Protein AF-A0A3P8KSB6-F1 (afdb_monomer_lite)

pLDDT: mean 78.3, std 15.52, range [41.06, 94.81]

Radius of gyration: 28.41 Å; chains: 1; bounding box: 54×25×94 Å

Sequence (100 aa):
MVSSMLNAIPEFVTRGLQIAGGFIVVVGYAMVLRMMGVKYLMPFFFLGFLAGGYLNFSLLAFGGVGVIIALIYIQLNPQWRKPEPQASAASSTALDQLDD

InterPro domains:
  IPR004700 Phosphotransferase system, mannose/fructose/sorbose family, IIC subunit [PF03609] (1-72)
  IPR050303 GatZ/KbaZ carbohydrate metabolism [PTHR32502] (2-76)

Structure (mmCIF, N/CA/C/O backbone):
data_AF-A0A3P8KSB6-F1
#
_entry.id   AF-A0A3P8KSB6-F1
#
loop_
_atom_site.group_PDB
_atom_site.id
_atom_site.type_symbol
_atom_site.label_atom_id
_atom_site.label_alt_id
_atom_site.label_comp_id
_atom_site.label_asym_id
_atom_site.label_entity_id
_atom_site.label_seq_id
_atom_site.pdbx_PDB_ins_code
_atom_site.Cartn_x
_atom_site.Car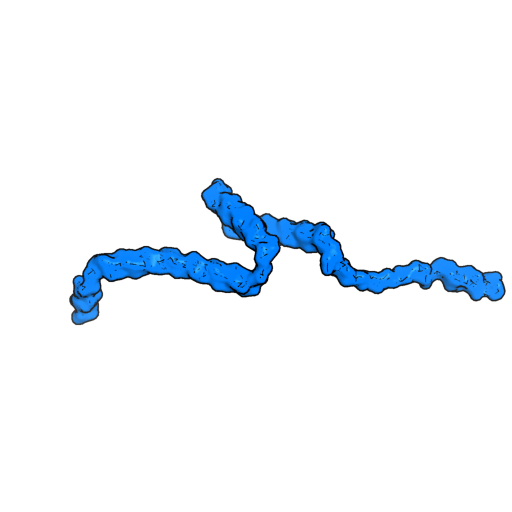tn_y
_atom_site.Cartn_z
_atom_site.occupancy
_atom_site.B_iso_or_equiv
_atom_site.auth_seq_id
_atom_site.auth_comp_id
_atom_site.auth_asym_id
_atom_site.auth_atom_id
_atom_site.pdbx_PDB_model_num
ATOM 1 N N . MET A 1 1 ? 33.984 -0.093 -26.571 1.00 60.97 1 MET A N 1
ATOM 2 C CA . MET A 1 1 ? 33.765 -1.554 -26.447 1.00 60.97 1 MET A CA 1
ATOM 3 C C . MET A 1 1 ? 32.476 -1.913 -25.701 1.00 60.97 1 MET A C 1
ATOM 5 O O . MET A 1 1 ? 31.761 -2.766 -26.199 1.00 60.97 1 MET A O 1
ATOM 9 N N . VAL A 1 2 ? 32.102 -1.254 -24.593 1.00 60.81 2 VAL A N 1
ATOM 10 C CA . VAL A 1 2 ? 30.837 -1.563 -23.876 1.00 60.81 2 VAL A CA 1
ATOM 11 C C . VAL A 1 2 ? 29.572 -1.060 -24.600 1.00 60.81 2 VAL A C 1
ATOM 13 O O . VAL A 1 2 ? 28.566 -1.761 -24.616 1.00 60.81 2 VAL A O 1
ATOM 16 N N . SER A 1 3 ? 29.614 0.085 -25.292 1.00 59.00 3 SER A N 1
ATOM 17 C CA . SER A 1 3 ? 28.444 0.602 -26.033 1.00 59.00 3 SER A CA 1
ATOM 18 C C . SER A 1 3 ? 28.017 -0.281 -27.214 1.00 59.00 3 SER A C 1
ATOM 20 O O . SER A 1 3 ? 26.839 -0.337 -27.543 1.00 59.00 3 SER A O 1
ATOM 22 N N . SER A 1 4 ? 28.951 -1.019 -27.824 1.00 65.00 4 SER A N 1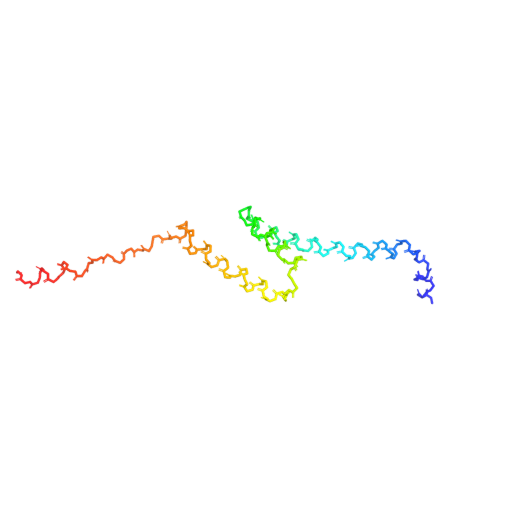
ATOM 23 C CA . SER A 1 4 ? 28.648 -1.988 -28.889 1.00 65.00 4 SER A CA 1
ATOM 24 C C . SER A 1 4 ? 27.965 -3.247 -28.348 1.00 65.00 4 SER A C 1
ATOM 26 O O . SER A 1 4 ? 27.140 -3.832 -29.038 1.00 65.00 4 SER A O 1
ATOM 28 N N . MET A 1 5 ? 28.277 -3.638 -27.107 1.00 65.19 5 MET A N 1
ATOM 29 C CA . MET A 1 5 ? 27.622 -4.749 -26.409 1.00 65.19 5 MET A CA 1
ATOM 30 C C . MET A 1 5 ? 26.216 -4.361 -25.923 1.00 65.19 5 MET A C 1
ATOM 32 O O . MET A 1 5 ? 25.310 -5.182 -25.994 1.00 65.19 5 MET A O 1
ATOM 36 N N . LEU A 1 6 ? 25.996 -3.106 -25.502 1.00 63.75 6 LEU A N 1
ATOM 37 C CA . LEU A 1 6 ? 24.647 -2.619 -25.174 1.00 63.75 6 LEU A CA 1
ATOM 38 C C . LEU A 1 6 ? 23.756 -2.422 -26.410 1.00 63.75 6 LEU A C 1
ATOM 40 O O . LEU A 1 6 ? 22.570 -2.720 -26.337 1.00 63.75 6 LEU A O 1
ATOM 44 N N . ASN A 1 7 ? 24.313 -2.008 -27.554 1.00 66.25 7 ASN A N 1
ATOM 45 C CA . ASN A 1 7 ? 23.571 -1.929 -28.823 1.00 66.25 7 ASN A CA 1
ATOM 46 C C . ASN A 1 7 ? 23.252 -3.302 -29.443 1.00 66.25 7 ASN A C 1
ATOM 48 O O . ASN A 1 7 ? 22.456 -3.376 -30.374 1.00 66.25 7 ASN A O 1
ATOM 52 N N . ALA A 1 8 ? 23.871 -4.380 -28.951 1.00 73.56 8 ALA A N 1
ATOM 53 C CA . ALA A 1 8 ? 23.560 -5.746 -29.361 1.00 73.56 8 ALA A CA 1
ATOM 54 C C . ALA A 1 8 ? 22.378 -6.347 -28.578 1.00 73.56 8 ALA A C 1
ATOM 56 O O . ALA A 1 8 ? 21.907 -7.422 -28.946 1.00 73.56 8 ALA A O 1
ATOM 57 N N . ILE A 1 9 ? 21.891 -5.678 -27.518 1.00 75.50 9 ILE A N 1
ATOM 58 C CA . ILE A 1 9 ? 20.677 -6.099 -26.813 1.00 75.50 9 ILE A CA 1
ATOM 59 C C . ILE A 1 9 ? 19.484 -5.729 -27.699 1.00 75.50 9 ILE A C 1
ATOM 61 O O . ILE A 1 9 ? 19.228 -4.545 -27.928 1.00 75.50 9 ILE A O 1
ATOM 65 N N . PRO A 1 10 ? 18.743 -6.717 -28.217 1.00 80.69 10 PRO A N 1
ATOM 66 C CA . PRO A 1 10 ? 17.647 -6.439 -29.121 1.00 80.69 10 PRO A CA 1
ATOM 67 C C . PRO A 1 10 ? 16.484 -5.784 -28.367 1.00 80.69 10 PRO A C 1
ATOM 69 O O . PRO A 1 10 ? 16.202 -6.117 -27.213 1.00 80.69 10 PRO A O 1
ATOM 72 N N . GLU A 1 11 ? 15.773 -4.872 -29.036 1.00 80.12 11 GLU A N 1
ATOM 73 C CA . GLU A 1 11 ? 14.718 -4.052 -28.421 1.00 80.12 11 GLU A CA 1
ATOM 74 C C . GLU A 1 11 ? 13.659 -4.856 -27.653 1.00 80.12 11 GLU A C 1
ATOM 76 O O . GLU A 1 11 ? 13.118 -4.365 -26.664 1.00 80.12 11 GLU A O 1
ATOM 81 N N . PHE A 1 12 ? 13.355 -6.089 -28.068 1.00 83.69 12 PHE A N 1
ATOM 82 C CA . PHE A 1 12 ? 12.358 -6.923 -27.395 1.00 83.69 12 PHE A CA 1
ATOM 83 C C . PHE A 1 12 ? 12.770 -7.322 -25.971 1.00 83.69 12 PHE A C 1
ATOM 85 O O . PHE A 1 12 ? 11.903 -7.445 -25.108 1.00 83.69 12 PHE A O 1
ATOM 92 N N . VAL A 1 13 ? 14.071 -7.478 -25.696 1.00 87.88 13 VAL A N 1
ATOM 93 C CA . VAL A 1 13 ? 14.575 -7.776 -24.344 1.00 87.88 13 VAL A CA 1
ATOM 94 C C . VAL A 1 13 ? 14.448 -6.538 -23.471 1.00 87.88 13 VAL A C 1
ATOM 96 O O . VAL A 1 13 ? 13.937 -6.626 -22.358 1.00 87.88 13 VAL A O 1
ATOM 99 N N . THR A 1 14 ? 14.838 -5.374 -23.989 1.00 86.56 14 THR A N 1
ATOM 100 C CA . THR A 1 14 ? 14.741 -4.102 -23.263 1.00 86.56 14 THR A CA 1
ATOM 101 C C . THR A 1 14 ? 13.284 -3.745 -22.959 1.00 86.56 14 THR A C 1
ATOM 103 O O . THR A 1 14 ? 12.957 -3.403 -21.823 1.00 86.56 14 THR A O 1
ATOM 106 N N . ARG A 1 15 ? 12.378 -3.911 -23.934 1.00 88.12 15 ARG A N 1
ATOM 107 C CA . ARG A 1 15 ? 10.930 -3.711 -23.749 1.00 88.12 15 ARG A CA 1
ATOM 108 C C . ARG A 1 15 ? 10.333 -4.736 -22.782 1.00 88.12 15 ARG A C 1
ATOM 110 O O . ARG A 1 15 ? 9.574 -4.360 -21.893 1.00 88.12 15 ARG A O 1
ATOM 117 N N . GLY A 1 16 ? 10.699 -6.014 -22.908 1.00 90.62 16 GLY A N 1
ATOM 118 C CA . GLY A 1 16 ? 10.253 -7.073 -21.999 1.00 90.62 16 GLY A CA 1
ATOM 119 C C . GLY A 1 16 ? 10.691 -6.828 -20.553 1.00 90.62 16 GLY A C 1
ATOM 120 O O . GLY A 1 16 ? 9.888 -6.964 -19.631 1.00 90.62 16 GLY A O 1
ATOM 121 N N . LEU A 1 17 ? 11.933 -6.379 -20.357 1.00 92.50 17 LEU A N 1
ATOM 122 C CA . LEU A 1 17 ? 12.472 -6.029 -19.046 1.00 92.50 17 LEU A CA 1
ATOM 123 C C . LEU A 1 17 ? 11.782 -4.796 -18.448 1.00 92.50 17 LEU A C 1
ATOM 125 O O . LEU A 1 17 ? 11.520 -4.773 -17.249 1.00 92.50 17 LEU A O 1
ATOM 129 N N . GLN A 1 18 ? 11.432 -3.798 -19.264 1.00 90.25 18 GLN A N 1
ATOM 130 C CA . GLN A 1 18 ? 10.684 -2.622 -18.810 1.00 90.25 18 GLN A CA 1
ATOM 131 C C . GLN A 1 18 ? 9.286 -2.999 -18.297 1.00 90.25 18 GLN A C 1
ATOM 133 O O . GLN A 1 18 ? 8.856 -2.514 -17.251 1.00 90.25 18 GLN A O 1
ATOM 138 N N . ILE A 1 19 ? 8.595 -3.908 -18.990 1.00 92.50 19 ILE A N 1
ATOM 139 C CA . ILE A 1 19 ? 7.284 -4.420 -18.566 1.00 92.50 19 ILE A CA 1
ATOM 140 C C . ILE A 1 19 ? 7.431 -5.247 -17.282 1.00 92.50 19 ILE A C 1
ATOM 142 O O . ILE A 1 19 ? 6.685 -5.040 -16.325 1.00 92.50 19 ILE A O 1
ATOM 146 N N . ALA A 1 20 ? 8.430 -6.131 -17.218 1.00 93.00 20 ALA A N 1
ATOM 147 C CA . ALA A 1 20 ? 8.729 -6.919 -16.022 1.00 93.00 20 ALA A CA 1
ATOM 148 C C . ALA A 1 20 ? 9.058 -6.032 -14.805 1.00 93.00 20 ALA A C 1
ATOM 150 O O . ALA A 1 20 ? 8.604 -6.308 -13.693 1.00 93.00 20 ALA A O 1
ATOM 151 N N . GLY A 1 21 ? 9.774 -4.926 -15.027 1.00 92.69 21 GLY A N 1
ATOM 152 C CA . GLY A 1 21 ? 10.053 -3.906 -14.018 1.00 92.69 21 GLY A CA 1
ATOM 153 C C . GLY A 1 21 ? 8.803 -3.186 -13.501 1.00 92.69 21 GLY A C 1
ATOM 154 O O . GLY A 1 21 ? 8.796 -2.740 -12.360 1.00 92.69 21 GLY A O 1
ATOM 155 N N . GLY A 1 22 ? 7.721 -3.114 -14.280 1.00 90.44 22 GLY A N 1
ATOM 156 C CA . GLY A 1 22 ? 6.420 -2.639 -13.796 1.00 90.44 22 GLY A CA 1
ATOM 157 C C . GLY A 1 22 ? 5.690 -3.681 -12.941 1.00 90.44 22 GLY A C 1
ATOM 158 O O . GLY A 1 22 ? 5.123 -3.359 -11.898 1.00 90.44 22 GLY A O 1
ATOM 159 N N . PHE A 1 23 ? 5.747 -4.954 -13.341 1.00 93.31 23 PHE A N 1
ATOM 160 C CA . PHE A 1 23 ? 5.072 -6.049 -12.635 1.00 93.31 23 PHE A CA 1
ATOM 161 C C . PHE A 1 23 ? 5.699 -6.397 -11.279 1.00 93.31 23 PHE A C 1
ATOM 163 O O . PHE A 1 23 ? 4.985 -6.826 -10.371 1.00 93.31 23 PHE A O 1
ATOM 170 N N . ILE A 1 24 ? 7.007 -6.189 -11.098 1.00 94.81 24 ILE A N 1
ATOM 171 C CA . ILE A 1 24 ? 7.700 -6.510 -9.837 1.00 94.81 24 ILE A CA 1
ATOM 172 C C . ILE A 1 24 ? 7.117 -5.763 -8.628 1.00 94.81 24 ILE A C 1
ATOM 174 O O . ILE A 1 24 ? 7.097 -6.290 -7.516 1.00 94.81 24 ILE A O 1
ATOM 178 N N . VAL A 1 25 ? 6.572 -4.564 -8.850 1.00 92.69 25 VAL A N 1
ATOM 179 C CA . VAL A 1 25 ? 5.946 -3.744 -7.807 1.00 92.69 25 VAL A CA 1
ATOM 180 C C . VAL A 1 25 ? 4.728 -4.461 -7.206 1.00 92.69 25 VAL A C 1
ATOM 182 O O . VAL A 1 25 ? 4.547 -4.467 -5.988 1.00 92.69 25 VAL A O 1
ATOM 185 N N . VAL A 1 26 ? 3.939 -5.156 -8.035 1.00 93.19 26 VAL A N 1
ATOM 186 C CA . VAL A 1 26 ? 2.776 -5.951 -7.599 1.00 93.19 26 VAL A CA 1
ATOM 187 C C . VAL A 1 26 ? 3.204 -7.086 -6.667 1.00 93.19 26 VAL A C 1
ATOM 189 O O . VAL A 1 26 ? 2.573 -7.328 -5.637 1.00 93.19 26 VAL A O 1
ATOM 192 N N . VAL A 1 27 ? 4.311 -7.756 -6.996 1.00 92.94 27 VAL A N 1
ATOM 193 C CA . VAL A 1 27 ? 4.885 -8.830 -6.172 1.00 92.94 27 VAL A CA 1
ATOM 194 C C . VAL A 1 27 ? 5.365 -8.286 -4.822 1.00 92.94 27 VAL A C 1
ATOM 196 O O . VAL A 1 27 ? 5.146 -8.923 -3.791 1.00 92.94 27 VAL A O 1
ATOM 199 N N . GLY A 1 28 ? 5.948 -7.083 -4.804 1.00 92.12 28 GLY A N 1
ATOM 200 C CA . GLY A 1 28 ? 6.349 -6.395 -3.574 1.00 92.12 28 GLY A CA 1
ATOM 201 C C . GLY A 1 28 ? 5.172 -6.141 -2.629 1.00 92.12 28 GLY A C 1
ATOM 202 O O . GLY A 1 28 ? 5.237 -6.493 -1.450 1.00 92.12 28 GLY A O 1
ATOM 203 N N . TYR A 1 29 ? 4.054 -5.620 -3.142 1.00 90.56 29 TYR A N 1
ATO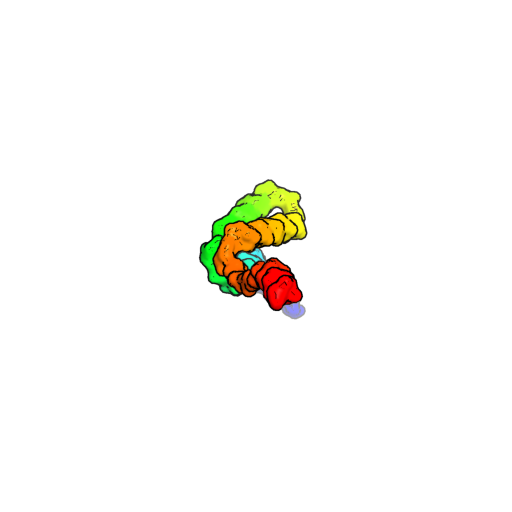M 204 C CA . TYR A 1 29 ? 2.840 -5.456 -2.335 1.00 90.56 29 TYR A CA 1
ATOM 205 C C . TYR A 1 29 ? 2.284 -6.798 -1.841 1.00 90.56 29 TYR A C 1
ATOM 207 O O . TYR A 1 29 ? 1.881 -6.906 -0.683 1.00 90.56 29 TYR A O 1
ATOM 215 N N . ALA A 1 30 ? 2.322 -7.848 -2.667 1.00 91.00 30 ALA A N 1
ATOM 216 C CA . ALA A 1 30 ? 1.885 -9.183 -2.263 1.00 91.00 30 ALA A CA 1
ATOM 217 C C . ALA A 1 30 ? 2.717 -9.757 -1.099 1.00 91.00 30 ALA A C 1
ATOM 219 O O . ALA A 1 30 ? 2.152 -10.393 -0.207 1.00 91.00 30 ALA A O 1
ATOM 220 N N . MET A 1 31 ? 4.031 -9.504 -1.059 1.00 92.94 31 MET A N 1
ATOM 221 C CA . MET A 1 31 ? 4.895 -9.914 0.057 1.00 92.94 31 MET A CA 1
ATOM 222 C C . MET A 1 31 ? 4.460 -9.263 1.377 1.00 92.94 31 MET A C 1
ATOM 224 O O . MET A 1 31 ? 4.363 -9.948 2.397 1.00 92.94 31 MET A O 1
ATOM 228 N N . VAL A 1 32 ? 4.133 -7.968 1.349 1.00 89.00 32 VAL A N 1
ATOM 229 C CA . VAL A 1 32 ? 3.645 -7.239 2.530 1.00 89.00 32 VAL A CA 1
ATOM 230 C C . VAL A 1 32 ? 2.293 -7.792 2.989 1.00 89.00 32 VAL A C 1
ATOM 232 O O . VAL A 1 32 ? 2.110 -8.097 4.169 1.00 89.00 32 VAL A O 1
ATOM 235 N N . LEU A 1 33 ? 1.360 -8.006 2.056 1.00 88.69 33 LEU A N 1
ATOM 236 C CA . LEU A 1 33 ? 0.036 -8.561 2.364 1.00 88.69 33 LEU A CA 1
ATOM 237 C C . LEU A 1 33 ? 0.116 -9.968 2.957 1.00 88.69 33 LEU A C 1
ATOM 239 O O . LEU A 1 33 ? -0.623 -10.303 3.886 1.00 88.69 33 LEU A O 1
ATOM 243 N N . ARG A 1 34 ? 1.043 -10.786 2.455 1.00 87.38 34 ARG A N 1
ATOM 244 C CA . ARG A 1 34 ? 1.284 -12.140 2.955 1.00 87.38 34 ARG A CA 1
ATOM 245 C C . ARG A 1 34 ? 1.745 -12.151 4.410 1.00 87.38 34 ARG A C 1
ATOM 247 O O . ARG A 1 34 ? 1.378 -13.071 5.134 1.00 87.38 34 ARG A O 1
ATOM 254 N N . MET A 1 35 ? 2.516 -11.150 4.834 1.00 87.31 35 MET A N 1
ATOM 255 C CA . MET A 1 35 ? 2.984 -11.029 6.216 1.00 87.31 35 MET A CA 1
ATOM 256 C C . MET A 1 35 ? 1.873 -10.585 7.174 1.00 87.31 35 MET A C 1
ATOM 258 O O . MET A 1 35 ? 1.861 -11.019 8.321 1.00 87.31 35 MET A O 1
ATOM 262 N N . MET A 1 36 ? 0.906 -9.783 6.710 1.00 86.31 36 MET A N 1
ATOM 263 C CA . MET A 1 36 ? -0.274 -9.456 7.518 1.00 86.31 36 MET A CA 1
ATOM 264 C C . MET A 1 36 ? -1.237 -10.647 7.622 1.00 86.31 36 MET A C 1
ATOM 266 O O . MET A 1 36 ? -1.804 -10.860 8.684 1.00 86.31 36 MET A O 1
ATOM 270 N N . GLY A 1 37 ? -1.383 -11.468 6.575 1.00 69.12 37 GLY A N 1
ATOM 271 C CA . GLY A 1 37 ? -1.834 -12.867 6.688 1.00 69.12 37 GLY A CA 1
ATOM 272 C C . GLY A 1 37 ? -3.226 -13.121 7.288 1.00 69.12 37 GLY A C 1
ATOM 273 O O . GLY A 1 37 ? -3.534 -14.247 7.671 1.00 69.12 37 GLY A O 1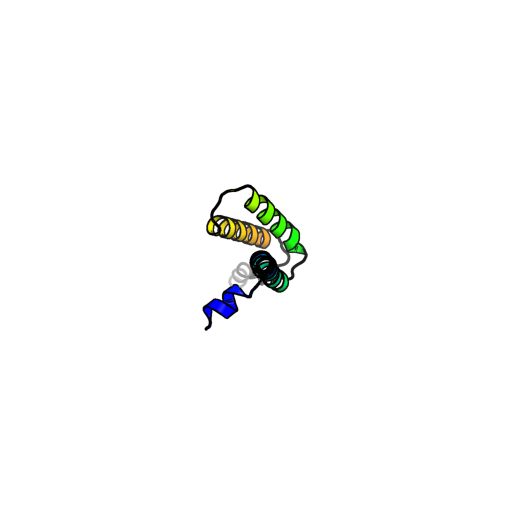
ATOM 274 N N . VAL A 1 38 ? -4.086 -12.107 7.366 1.00 69.88 38 VAL A N 1
ATOM 275 C CA . VAL A 1 38 ? -5.399 -12.194 8.014 1.00 69.88 38 VAL A CA 1
ATOM 276 C C . VAL A 1 38 ? -6.511 -12.155 6.969 1.00 69.88 38 VAL A C 1
ATOM 278 O O . VAL A 1 38 ? -6.848 -11.114 6.409 1.00 69.88 38 VAL A O 1
ATOM 281 N N . LYS A 1 39 ? -7.108 -13.324 6.701 1.00 76.56 39 LYS A N 1
ATOM 282 C CA . LYS A 1 39 ? -8.182 -13.516 5.703 1.00 76.56 39 LYS A CA 1
ATOM 283 C C . LYS A 1 39 ? -9.404 -12.617 5.951 1.00 76.56 39 LYS A C 1
ATOM 285 O O . LYS A 1 39 ? -10.119 -12.288 5.012 1.00 76.56 39 LYS A O 1
ATOM 290 N N . TYR A 1 40 ? -9.596 -12.164 7.190 1.00 78.75 40 TYR A N 1
ATOM 291 C CA . TYR A 1 40 ? -10.653 -11.228 7.573 1.00 78.75 40 TYR A CA 1
ATOM 292 C C . TYR A 1 40 ? -10.346 -9.748 7.250 1.00 78.75 40 TYR A C 1
ATOM 294 O O . TYR A 1 40 ? -11.272 -8.944 7.256 1.00 78.75 40 T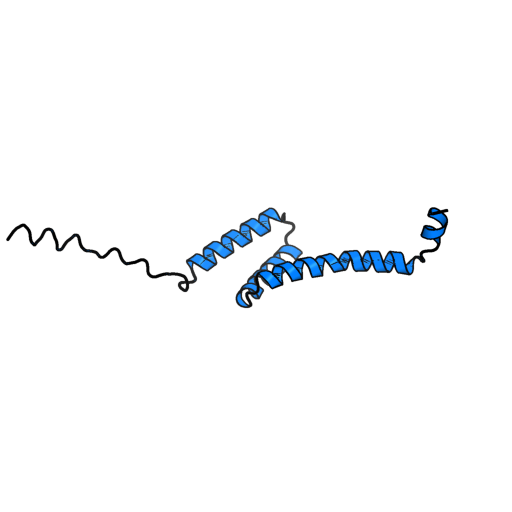YR A O 1
ATOM 302 N N . LEU A 1 41 ? -9.103 -9.370 6.906 1.00 82.75 41 LEU A N 1
ATOM 303 C CA . LEU A 1 41 ? -8.773 -8.013 6.423 1.00 82.75 41 LEU A CA 1
ATOM 304 C C . LEU A 1 41 ? -8.876 -7.860 4.903 1.00 82.75 41 LEU A C 1
ATOM 306 O O . LEU A 1 41 ? -8.857 -6.730 4.419 1.00 82.75 41 LEU A O 1
ATOM 310 N N . MET A 1 42 ? -9.011 -8.951 4.140 1.00 88.75 42 MET A N 1
ATOM 311 C CA . MET A 1 42 ? -9.159 -8.865 2.679 1.00 88.75 42 MET A CA 1
ATOM 312 C C . MET A 1 42 ? -10.255 -7.878 2.230 1.00 88.75 42 MET A C 1
ATOM 314 O O . MET A 1 42 ? -9.977 -7.090 1.328 1.00 88.75 42 MET A O 1
ATOM 318 N N . PRO A 1 43 ? -11.453 -7.830 2.850 1.00 88.06 43 PRO A N 1
ATOM 319 C CA . PRO A 1 43 ? -12.484 -6.863 2.470 1.00 88.06 43 PRO A CA 1
ATOM 320 C C . PRO A 1 43 ? -12.036 -5.405 2.638 1.00 88.06 43 PRO A C 1
ATOM 322 O O . PRO A 1 43 ? -12.296 -4.581 1.766 1.00 88.06 43 PRO A O 1
ATOM 325 N N . PHE A 1 44 ? -11.308 -5.090 3.715 1.00 88.25 44 PHE A N 1
ATOM 326 C CA . PHE A 1 44 ? -10.767 -3.748 3.959 1.00 88.25 44 PHE A CA 1
ATOM 327 C C . PHE A 1 44 ? -9.675 -3.374 2.953 1.00 88.25 44 PHE A C 1
ATOM 329 O O . PHE A 1 44 ? -9.621 -2.233 2.499 1.00 88.25 44 PHE A O 1
ATOM 336 N N . PHE A 1 45 ? -8.840 -4.339 2.562 1.00 88.00 45 PHE A N 1
ATOM 337 C CA . PHE A 1 45 ? -7.839 -4.143 1.516 1.00 88.00 45 PHE A CA 1
ATOM 338 C C . PHE A 1 45 ? -8.487 -3.809 0.164 1.00 88.00 45 PHE A C 1
ATOM 340 O O . PHE A 1 45 ? -8.102 -2.829 -0.472 1.00 88.00 45 PHE A O 1
ATOM 347 N N . PHE A 1 46 ? -9.507 -4.567 -0.255 1.00 90.25 46 PHE A N 1
ATOM 348 C CA . PHE A 1 46 ? -10.221 -4.289 -1.506 1.00 90.25 46 PHE A CA 1
ATOM 349 C C . PHE A 1 46 ? -10.978 -2.960 -1.467 1.00 90.25 46 PHE A C 1
ATOM 351 O O . PHE A 1 46 ? -10.966 -2.233 -2.457 1.00 90.25 46 PHE A O 1
ATOM 358 N N . LEU A 1 47 ? -11.582 -2.610 -0.329 1.00 91.62 47 LEU A N 1
ATOM 359 C CA . LEU A 1 47 ? -12.249 -1.322 -0.141 1.00 91.62 47 LEU A CA 1
ATOM 360 C C . LEU A 1 47 ? -11.269 -0.152 -0.332 1.00 91.62 47 LEU A C 1
ATOM 362 O O . LEU A 1 47 ? -11.552 0.776 -1.087 1.00 91.62 47 LEU A O 1
ATOM 366 N N . GLY A 1 48 ? -10.103 -0.220 0.317 1.00 89.56 48 GLY A N 1
ATOM 367 C CA . GLY A 1 48 ? -9.051 0.789 0.191 1.00 89.56 48 GLY A CA 1
ATOM 368 C C . GLY A 1 48 ? -8.457 0.855 -1.216 1.00 89.56 48 GLY A C 1
ATOM 369 O O . GLY A 1 48 ? -8.197 1.946 -1.711 1.00 89.56 48 GLY A O 1
ATOM 370 N N . PHE A 1 49 ? -8.299 -0.288 -1.890 1.00 89.62 49 PHE A N 1
ATOM 371 C CA . PHE A 1 49 ? -7.838 -0.349 -3.279 1.00 89.62 49 PHE A CA 1
ATOM 372 C C . PHE A 1 49 ? -8.830 0.307 -4.247 1.00 89.62 49 PHE A C 1
ATOM 374 O O . PHE A 1 49 ? -8.432 1.106 -5.094 1.00 89.62 49 PHE A O 1
ATOM 381 N N . LEU A 1 50 ? -10.127 0.022 -4.093 1.00 92.19 50 LEU A N 1
ATOM 382 C CA . LEU A 1 50 ? -11.174 0.608 -4.927 1.00 92.19 50 LEU A CA 1
ATOM 383 C C . LEU A 1 50 ? -11.273 2.120 -4.690 1.00 92.19 50 LEU A C 1
ATOM 385 O O . LEU A 1 50 ? -11.309 2.894 -5.640 1.00 92.19 50 LEU A O 1
ATOM 389 N N . ALA A 1 51 ? -11.222 2.549 -3.427 1.00 90.25 51 ALA A N 1
ATOM 390 C CA . ALA A 1 51 ? -11.143 3.961 -3.072 1.00 90.25 51 ALA A CA 1
ATOM 391 C C . ALA A 1 51 ? -9.876 4.626 -3.653 1.00 90.25 51 ALA A C 1
ATOM 393 O O . ALA A 1 51 ? -9.953 5.707 -4.225 1.00 90.25 51 ALA A O 1
ATOM 394 N N . GLY A 1 52 ? -8.720 3.965 -3.589 1.00 89.75 52 GLY A N 1
ATOM 395 C CA . GLY A 1 52 ? -7.451 4.452 -4.138 1.00 89.75 52 GLY A CA 1
ATOM 396 C C . GLY A 1 52 ? -7.452 4.673 -5.650 1.00 89.75 52 GLY A C 1
ATOM 397 O O . GLY A 1 52 ? -6.820 5.608 -6.129 1.00 89.75 52 GLY A O 1
ATOM 398 N N . GLY A 1 53 ? -8.174 3.839 -6.402 1.00 89.25 53 GLY A N 1
ATOM 399 C CA . GLY A 1 53 ? -8.259 3.957 -7.859 1.00 89.25 53 GLY A CA 1
ATOM 400 C C . GLY A 1 53 ? -9.114 5.131 -8.346 1.00 89.25 53 GLY A C 1
ATOM 401 O O . GLY A 1 53 ? -8.883 5.633 -9.444 1.00 89.25 53 GLY A O 1
ATOM 402 N N . TYR A 1 54 ? -10.084 5.578 -7.541 1.00 86.56 54 TYR A N 1
ATOM 403 C CA . TYR A 1 54 ? -11.017 6.646 -7.921 1.00 86.56 54 TYR A CA 1
ATOM 404 C C . TYR A 1 54 ? -10.757 7.974 -7.202 1.00 86.56 54 TYR A C 1
ATOM 406 O O . TYR A 1 54 ? -11.047 9.036 -7.756 1.00 86.56 54 TYR A O 1
ATOM 414 N N . LEU A 1 55 ? -10.209 7.945 -5.984 1.00 86.94 55 LEU A N 1
ATOM 415 C CA . LEU A 1 55 ? -9.886 9.150 -5.228 1.00 86.94 55 LEU A CA 1
ATOM 416 C C . LEU A 1 55 ? -8.424 9.553 -5.455 1.00 86.94 55 LEU A C 1
ATOM 418 O O . LEU A 1 55 ? -7.497 8.824 -5.116 1.00 86.94 55 LEU A O 1
ATOM 422 N N . ASN A 1 56 ? -8.218 10.771 -5.958 1.00 86.25 56 ASN A N 1
ATOM 423 C CA . ASN A 1 56 ? -6.894 11.374 -6.153 1.00 86.25 56 ASN A CA 1
ATOM 424 C C . ASN A 1 56 ? -6.339 11.951 -4.835 1.00 86.25 56 ASN A C 1
ATOM 426 O O . ASN A 1 56 ? -6.038 13.140 -4.736 1.00 86.25 56 ASN A O 1
ATOM 430 N N . PHE A 1 57 ? -6.250 11.122 -3.795 1.00 86.81 57 PHE A N 1
ATOM 431 C CA . PHE A 1 57 ? -5.688 11.508 -2.501 1.00 86.81 57 PHE A CA 1
ATOM 432 C C . PHE A 1 57 ? -4.250 11.024 -2.322 1.00 86.81 57 PHE A C 1
ATOM 434 O O . PHE A 1 57 ? -3.796 10.077 -2.961 1.00 86.81 57 PHE A O 1
ATOM 441 N N . SER A 1 58 ? -3.511 11.698 -1.437 1.00 92.06 58 SER A N 1
ATOM 442 C CA . SER A 1 58 ? -2.139 11.311 -1.111 1.00 92.06 58 SER A CA 1
ATOM 443 C C . SER A 1 58 ? -2.103 9.983 -0.346 1.00 92.06 58 SER A C 1
ATOM 445 O O . SER A 1 58 ? -3.028 9.650 0.398 1.00 92.06 58 SER A O 1
ATOM 447 N N . LEU A 1 59 ? -0.993 9.243 -0.462 1.00 90.38 59 LEU A N 1
ATOM 448 C CA . LEU A 1 59 ? -0.776 8.001 0.298 1.00 90.38 59 LEU A CA 1
ATOM 449 C C . LEU A 1 59 ? -0.918 8.216 1.813 1.00 90.38 59 LEU A C 1
ATOM 451 O O . LEU A 1 59 ? -1.396 7.333 2.521 1.00 90.38 59 LEU A O 1
ATOM 455 N N . LEU A 1 60 ? -0.539 9.400 2.303 1.00 93.25 60 LEU A N 1
ATOM 456 C CA . LEU A 1 60 ? -0.673 9.760 3.711 1.00 93.25 60 LEU A CA 1
ATOM 457 C C . LEU A 1 60 ? -2.143 9.824 4.147 1.00 93.25 60 LEU A C 1
ATOM 459 O O . LEU A 1 60 ? -2.478 9.329 5.220 1.00 93.25 60 LEU A O 1
ATOM 463 N N . ALA A 1 61 ? -3.025 10.383 3.312 1.00 92.38 61 ALA A N 1
ATOM 464 C CA . ALA A 1 61 ? -4.454 10.447 3.602 1.00 92.38 61 ALA A CA 1
ATOM 465 C C . ALA A 1 61 ? -5.080 9.044 3.661 1.00 92.38 61 ALA A C 1
ATOM 467 O O . ALA A 1 61 ? -5.805 8.736 4.606 1.00 92.38 61 ALA A O 1
ATOM 468 N N . PHE A 1 62 ? -4.741 8.161 2.715 1.00 91.88 62 PHE A N 1
ATOM 469 C CA . PHE A 1 62 ? -5.187 6.762 2.751 1.00 91.88 62 PHE A CA 1
ATOM 470 C C . PHE A 1 62 ? -4.659 6.006 3.974 1.00 91.88 62 PHE A C 1
ATOM 472 O O . PHE A 1 62 ? -5.412 5.264 4.605 1.00 91.88 62 PHE A O 1
ATOM 479 N N . GLY A 1 63 ? -3.397 6.231 4.351 1.00 91.38 63 GLY A N 1
ATOM 480 C CA . GLY A 1 63 ? -2.821 5.676 5.576 1.00 91.38 63 GLY A CA 1
ATOM 481 C C . GLY A 1 63 ? -3.566 6.143 6.829 1.00 91.38 63 GLY A C 1
ATOM 482 O O . GLY A 1 63 ? -3.945 5.322 7.660 1.00 91.38 63 GLY A O 1
ATOM 483 N N . GLY A 1 64 ? -3.851 7.445 6.931 1.00 94.12 64 GLY A N 1
ATOM 484 C CA . GLY A 1 64 ? -4.605 8.024 8.046 1.00 94.12 64 GLY A CA 1
ATOM 485 C C . GLY A 1 64 ? -6.022 7.458 8.171 1.00 94.12 64 GLY A C 1
ATOM 486 O O . GLY A 1 64 ? -6.419 7.028 9.253 1.00 94.12 64 GLY A O 1
ATOM 487 N N . VAL A 1 65 ? -6.765 7.376 7.062 1.00 92.69 65 VAL A N 1
ATOM 488 C CA . VAL A 1 65 ? -8.110 6.773 7.042 1.00 92.69 65 VAL A CA 1
ATOM 489 C C . VAL A 1 65 ? -8.058 5.294 7.434 1.00 92.69 65 VAL A C 1
ATOM 491 O O . VAL A 1 65 ? -8.875 4.847 8.239 1.00 92.69 65 VAL A O 1
ATOM 494 N N . GLY A 1 66 ? -7.074 4.540 6.936 1.00 91.62 66 GLY A N 1
ATOM 495 C CA . GLY A 1 66 ? -6.881 3.135 7.299 1.00 91.62 66 GLY A CA 1
ATOM 496 C C . GLY A 1 66 ? -6.642 2.930 8.799 1.00 91.62 66 GLY A C 1
ATOM 497 O O . GLY A 1 66 ? -7.230 2.027 9.393 1.00 91.62 66 GLY A O 1
ATOM 498 N N . VAL A 1 67 ? -5.845 3.797 9.434 1.00 92.12 67 VAL A N 1
ATOM 499 C CA . VAL A 1 67 ? -5.597 3.755 10.886 1.00 92.12 67 VAL A CA 1
ATOM 500 C C . VAL A 1 67 ? -6.868 4.059 11.681 1.00 92.12 67 VAL A C 1
ATOM 502 O O . VAL A 1 67 ? -7.172 3.344 12.633 1.00 92.12 67 VAL A O 1
ATOM 505 N N . ILE A 1 68 ? -7.646 5.067 11.278 1.00 93.56 68 ILE A N 1
ATOM 506 C CA . ILE A 1 68 ? -8.912 5.413 11.947 1.00 93.56 68 ILE A CA 1
ATOM 507 C C . ILE A 1 68 ? -9.899 4.240 11.873 1.00 93.56 68 ILE A C 1
ATOM 509 O O . ILE A 1 68 ? -10.470 3.849 12.891 1.00 93.56 68 ILE A O 1
ATOM 513 N N . ILE A 1 69 ? -10.057 3.630 10.693 1.00 90.75 69 ILE A N 1
ATOM 514 C CA . ILE A 1 69 ? -10.919 2.454 10.504 1.00 90.75 69 ILE A CA 1
ATOM 515 C C . ILE A 1 69 ? -10.434 1.278 11.363 1.00 90.75 69 ILE A C 1
ATOM 517 O O . ILE A 1 69 ? -11.254 0.591 11.970 1.00 90.75 69 ILE A O 1
ATOM 521 N N . ALA A 1 70 ? -9.119 1.063 11.471 1.00 88.81 70 ALA A N 1
ATOM 522 C CA . ALA A 1 70 ? -8.551 0.007 12.306 1.00 88.81 70 ALA A CA 1
ATOM 523 C C . ALA A 1 70 ? -8.832 0.220 13.805 1.00 88.81 70 ALA A C 1
ATOM 525 O O . ALA A 1 70 ? -9.215 -0.729 14.489 1.00 88.81 70 ALA A O 1
ATOM 526 N N . LEU A 1 71 ? -8.694 1.452 14.310 1.00 87.94 71 LEU A N 1
ATOM 527 C CA . LEU A 1 71 ? -9.002 1.790 15.705 1.00 87.94 71 LEU A CA 1
ATOM 528 C C . LEU A 1 71 ? -10.484 1.575 16.026 1.00 87.94 71 LEU A C 1
ATOM 530 O O . LEU A 1 71 ? -10.812 0.954 17.035 1.00 87.94 71 LEU A O 1
ATOM 534 N N . ILE A 1 72 ? -11.376 2.023 15.139 1.00 88.44 72 ILE A N 1
ATOM 535 C CA . ILE A 1 72 ? -12.822 1.808 15.276 1.00 88.44 72 ILE A CA 1
ATOM 536 C C . ILE A 1 72 ? -13.132 0.306 15.259 1.00 88.44 72 ILE A C 1
ATOM 538 O O . ILE A 1 72 ? -13.849 -0.185 16.128 1.00 88.44 72 ILE A O 1
ATOM 542 N N . TYR A 1 73 ? -12.551 -0.451 14.326 1.00 84.62 73 TYR A N 1
ATOM 543 C CA . TYR A 1 73 ? -12.752 -1.898 14.242 1.00 84.62 73 TYR A CA 1
ATOM 544 C C . TYR A 1 73 ? -12.293 -2.624 15.513 1.00 84.62 73 TYR A C 1
ATOM 546 O O . TYR A 1 73 ? -13.004 -3.500 15.996 1.00 84.62 73 TYR A O 1
ATOM 554 N N . ILE A 1 74 ? -11.152 -2.240 16.097 1.00 82.31 74 ILE A N 1
ATOM 555 C CA . ILE A 1 74 ? -10.672 -2.785 17.377 1.00 82.31 74 ILE A CA 1
ATOM 556 C C . ILE A 1 74 ? -11.626 -2.438 18.525 1.00 82.31 74 ILE A C 1
ATOM 558 O O . ILE A 1 74 ? -11.937 -3.308 19.335 1.00 82.31 74 ILE A O 1
ATOM 562 N N . GLN A 1 75 ? -12.120 -1.200 18.587 1.00 78.12 75 GLN A N 1
ATOM 563 C CA . GLN A 1 75 ? -13.017 -0.754 19.655 1.00 78.12 75 GLN A CA 1
ATOM 564 C C . GLN A 1 75 ? -14.389 -1.451 19.599 1.00 78.12 75 GLN A C 1
ATOM 566 O O . GLN A 1 75 ? -14.996 -1.693 20.644 1.00 78.12 75 GLN A O 1
ATOM 571 N N . LEU A 1 76 ? -14.872 -1.782 18.394 1.00 74.12 76 LEU A N 1
ATOM 572 C CA . LEU A 1 76 ? -16.160 -2.445 18.179 1.00 74.12 76 LEU A CA 1
ATOM 573 C C . LEU A 1 76 ? -16.086 -3.977 18.199 1.00 74.12 76 LEU A C 1
ATOM 575 O O . LEU A 1 76 ? -17.122 -4.597 18.422 1.00 74.12 76 LEU A O 1
ATOM 579 N N . ASN A 1 77 ? -14.919 -4.602 17.994 1.00 71.12 77 ASN A N 1
ATOM 580 C CA . ASN A 1 77 ? -14.767 -6.055 18.116 1.00 71.12 77 ASN A CA 1
ATOM 581 C C . ASN A 1 77 ? -14.456 -6.454 19.575 1.00 71.12 77 ASN A C 1
ATOM 583 O O . ASN A 1 77 ? -13.303 -6.376 20.003 1.00 71.12 77 ASN A O 1
ATOM 587 N N . PRO A 1 78 ? -15.430 -6.974 20.352 1.00 62.84 78 PRO A N 1
ATOM 588 C CA . PRO A 1 78 ? -15.249 -7.306 21.770 1.00 62.84 78 PRO A CA 1
ATOM 589 C C . PRO A 1 78 ? -14.317 -8.503 22.030 1.00 62.84 78 PRO A C 1
ATOM 591 O O . PRO A 1 78 ? -14.069 -8.842 23.183 1.00 62.84 78 PRO A O 1
ATOM 594 N N . GLN A 1 79 ? -13.768 -9.130 20.986 1.00 57.84 79 GLN A N 1
ATOM 595 C CA . GLN A 1 79 ? -12.888 -10.304 21.066 1.00 57.84 79 GLN A CA 1
ATOM 596 C C . GLN A 1 79 ? -11.533 -10.005 21.752 1.00 57.84 79 GLN A C 1
ATOM 598 O O . GLN A 1 79 ? -10.811 -10.934 22.098 1.00 57.84 79 GLN A O 1
ATOM 603 N N . TRP A 1 80 ? -11.207 -8.724 21.989 1.00 52.47 80 TRP A N 1
ATOM 604 C CA . TRP A 1 80 ? -10.016 -8.267 22.722 1.00 52.47 80 TRP A CA 1
ATOM 605 C C . TRP A 1 80 ? -10.323 -7.545 24.035 1.00 52.47 80 TRP A C 1
ATOM 607 O O . TRP A 1 80 ? -9.413 -6.965 24.632 1.00 52.47 80 TRP A O 1
ATOM 617 N N . ARG A 1 81 ? -11.560 -7.629 24.550 1.00 57.97 81 ARG A N 1
ATOM 618 C CA . ARG A 1 81 ? -11.743 -7.459 25.993 1.00 57.97 81 ARG A CA 1
ATOM 619 C C . ARG A 1 81 ? -11.054 -8.646 26.666 1.00 57.97 81 ARG A C 1
ATOM 621 O O . ARG A 1 81 ? -11.697 -9.631 27.016 1.00 57.97 81 ARG A O 1
ATOM 628 N N . LYS A 1 82 ? -9.731 -8.558 26.863 1.00 53.19 82 LYS A N 1
ATOM 629 C CA . LYS A 1 82 ? -9.136 -9.175 28.050 1.00 53.19 82 LYS A CA 1
ATOM 630 C C . LYS A 1 82 ? -10.052 -8.727 29.183 1.00 53.19 82 LYS A C 1
ATOM 632 O O . LYS A 1 82 ? -10.307 -7.521 29.234 1.00 53.19 82 LYS A O 1
ATOM 637 N N . PRO A 1 83 ? -10.633 -9.639 29.978 1.00 53.22 83 PRO A N 1
ATOM 638 C CA . PRO A 1 83 ? -11.363 -9.213 31.150 1.00 53.22 83 PRO A CA 1
ATOM 639 C C . PRO A 1 83 ? -10.385 -8.331 31.910 1.00 53.22 83 PRO A C 1
ATOM 641 O O . PRO A 1 83 ? -9.353 -8.794 32.396 1.00 53.22 83 PRO A O 1
ATOM 644 N N . GLU A 1 84 ? -10.654 -7.029 31.885 1.00 53.53 84 GLU A N 1
ATOM 645 C CA . GLU A 1 84 ? -10.159 -6.129 32.898 1.00 53.53 84 GLU A CA 1
ATOM 646 C C . GLU A 1 84 ? -10.464 -6.878 34.195 1.00 53.53 84 GLU A C 1
ATOM 648 O O . GLU A 1 84 ? -11.608 -7.334 34.349 1.00 53.53 84 GLU A O 1
ATOM 653 N N . PRO A 1 85 ? -9.471 -7.159 35.059 1.00 47.53 85 PRO A N 1
ATOM 654 C CA . PRO A 1 85 ? -9.799 -7.573 36.403 1.00 47.53 85 PRO A CA 1
ATOM 655 C C . PRO A 1 85 ? -10.731 -6.471 36.870 1.00 47.53 85 PRO A C 1
ATOM 657 O O . PRO A 1 85 ? -10.296 -5.324 36.977 1.00 47.53 85 PRO A O 1
ATOM 660 N N . GLN A 1 86 ? -12.022 -6.791 36.991 1.00 45.38 86 GLN A N 1
ATOM 661 C CA . GLN A 1 86 ? -12.977 -5.904 37.614 1.00 45.38 86 GLN A CA 1
ATOM 662 C C . GLN A 1 86 ? -12.287 -5.542 38.915 1.00 45.38 86 GLN A C 1
ATOM 664 O O . GLN A 1 86 ? -12.061 -6.417 39.753 1.00 45.38 86 GLN A O 1
ATOM 669 N N . ALA A 1 87 ? -11.836 -4.292 39.020 1.00 49.78 87 ALA A N 1
ATOM 670 C CA . ALA A 1 87 ? -11.510 -3.719 40.298 1.00 49.78 87 ALA A CA 1
ATOM 671 C C . ALA A 1 87 ? -12.837 -3.795 41.034 1.00 49.78 87 ALA A C 1
ATOM 673 O O . ALA A 1 87 ? -13.760 -3.020 40.779 1.00 49.78 87 ALA A O 1
ATOM 674 N N . SER A 1 88 ? -12.963 -4.885 41.788 1.00 41.06 88 SER A N 1
ATOM 675 C CA . SER A 1 88 ? -14.120 -5.239 42.566 1.00 41.06 88 SER A CA 1
ATOM 676 C C . SER A 1 88 ? -14.556 -3.984 43.288 1.00 41.06 88 SER A C 1
ATOM 678 O O . SER A 1 88 ? -13.729 -3.281 43.872 1.00 41.06 88 SER A O 1
ATOM 680 N N . ALA A 1 89 ? -15.853 -3.710 43.226 1.00 47.34 89 ALA A N 1
ATOM 681 C CA . ALA A 1 89 ? -16.525 -2.750 44.077 1.00 47.34 89 ALA A CA 1
ATOM 682 C C . ALA A 1 89 ? -16.417 -3.212 45.545 1.00 47.34 89 ALA A C 1
ATOM 684 O O . ALA A 1 89 ? -17.386 -3.646 46.154 1.00 47.34 89 ALA A O 1
ATOM 685 N N . ALA A 1 90 ? -15.206 -3.171 46.093 1.00 49.06 90 ALA A N 1
ATOM 686 C CA . ALA A 1 90 ? -14.847 -3.543 47.448 1.00 49.06 90 ALA A CA 1
ATOM 687 C C . ALA A 1 90 ? -14.303 -2.299 48.154 1.00 49.06 90 ALA A C 1
ATOM 689 O O . ALA A 1 90 ? -13.161 -2.247 48.596 1.00 49.06 90 ALA A O 1
ATOM 690 N N . SER A 1 91 ? -15.128 -1.258 48.215 1.00 49.56 91 SER A N 1
ATOM 691 C CA . SER A 1 91 ? -14.913 -0.138 49.135 1.00 49.56 91 SER A CA 1
ATOM 692 C C . SER A 1 91 ? -16.193 0.347 49.818 1.00 49.56 91 SER A C 1
ATOM 694 O O . SER A 1 91 ? -16.118 1.255 50.637 1.00 49.56 91 SER A O 1
ATOM 696 N N . SER A 1 92 ? -17.349 -0.282 49.573 1.00 52.78 92 SER A N 1
ATOM 697 C CA . SER A 1 92 ? -18.572 -0.022 50.346 1.00 52.78 92 SER A CA 1
ATOM 698 C C . SER A 1 92 ? -18.762 -0.981 51.527 1.00 52.78 92 SER A C 1
ATOM 700 O O . SER A 1 92 ? -19.348 -0.582 52.521 1.00 52.78 92 SER A O 1
ATOM 702 N N . THR A 1 93 ? -18.233 -2.211 51.482 1.00 56.78 93 THR A N 1
ATOM 703 C CA . THR A 1 93 ? -18.399 -3.192 52.580 1.00 56.78 93 THR A CA 1
ATOM 704 C C . THR A 1 93 ? -17.410 -2.992 53.737 1.00 56.78 93 THR A C 1
ATOM 706 O O . THR A 1 93 ? -17.671 -3.440 54.844 1.00 56.78 93 THR A O 1
ATOM 709 N N . ALA A 1 94 ? -16.282 -2.308 53.514 1.00 55.50 94 ALA A N 1
ATOM 710 C CA . ALA A 1 94 ? -15.272 -2.095 54.559 1.00 55.50 94 ALA A CA 1
ATOM 711 C C . ALA A 1 94 ? -15.631 -0.968 55.546 1.00 55.50 94 ALA A C 1
ATOM 713 O O . ALA A 1 94 ? -15.09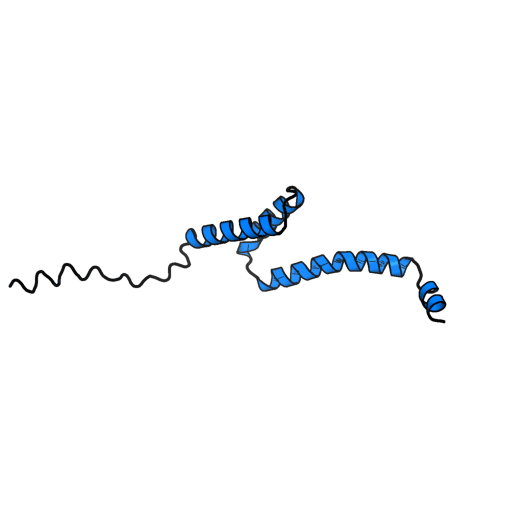9 -0.948 56.649 1.00 55.50 94 ALA A O 1
ATOM 714 N N . LEU A 1 95 ? -16.513 -0.038 55.159 1.00 58.41 95 LEU A N 1
ATOM 715 C CA . LEU A 1 95 ? -16.964 1.040 56.047 1.00 58.41 95 LEU A CA 1
ATOM 716 C C . LEU A 1 95 ? -18.063 0.572 57.015 1.00 58.41 95 LEU A C 1
ATOM 718 O O . LEU A 1 95 ? -18.123 1.073 58.126 1.00 58.41 95 LEU A O 1
ATOM 722 N N . ASP A 1 96 ? -18.857 -0.432 56.631 1.00 61.91 96 ASP A N 1
ATOM 723 C CA . ASP A 1 96 ? -19.975 -0.965 57.434 1.00 61.91 96 ASP A CA 1
ATOM 724 C C . ASP A 1 96 ? -19.521 -1.942 58.538 1.00 61.91 96 ASP A C 1
ATOM 726 O O . ASP A 1 96 ? -20.318 -2.381 59.353 1.00 61.91 96 ASP A O 1
ATOM 730 N N . GLN A 1 97 ? -18.235 -2.317 58.555 1.00 63.22 97 GLN A N 1
ATOM 731 C CA . GLN A 1 97 ? -17.657 -3.290 59.495 1.00 63.22 97 GLN A CA 1
ATOM 732 C C . GLN A 1 97 ? -16.722 -2.635 60.531 1.00 63.22 97 GLN A C 1
ATOM 734 O O . GLN A 1 97 ? -16.051 -3.333 61.286 1.00 63.22 97 GLN A O 1
ATOM 739 N N . LEU A 1 98 ? -16.643 -1.298 60.537 1.00 63.34 98 LEU A N 1
ATOM 740 C CA . LEU A 1 98 ? -15.895 -0.503 61.521 1.00 63.34 98 LEU A CA 1
ATOM 741 C C . LEU A 1 98 ? -16.806 0.241 62.515 1.00 63.34 98 LEU A C 1
ATOM 743 O O . LEU A 1 98 ? -16.283 0.808 63.472 1.00 63.34 98 LEU A O 1
ATOM 747 N N . ASP A 1 99 ? -18.125 0.234 62.286 1.00 65.50 99 ASP A N 1
ATOM 748 C CA . ASP A 1 99 ? -19.139 0.903 63.120 1.00 65.50 99 ASP A CA 1
ATOM 749 C C . ASP A 1 99 ? -19.914 -0.064 64.054 1.00 65.50 99 ASP A C 1
ATOM 751 O O . ASP A 1 99 ? -20.762 0.402 64.816 1.00 65.50 99 ASP A O 1
ATOM 755 N N . ASP A 1 100 ? -19.589 -1.370 64.045 1.00 60.09 100 ASP A N 1
ATOM 756 C CA . ASP A 1 100 ? -20.088 -2.406 64.982 1.00 60.09 100 ASP A CA 1
ATOM 757 C C . ASP A 1 100 ? -18.993 -2.896 65.954 1.00 60.09 100 ASP A C 1
ATOM 759 O O . ASP A 1 100 ? -17.872 -3.225 65.490 1.00 60.09 100 ASP A O 1
#

Secondary structure (DSSP, 8-state):
-HHHHHTTS-HHHHHHHHHHHHHHHHHHHHHHHHHH--TTTHHHHHHHHHHHHH----HHHHHHHHHHHHHHHHHH-GGG----------SSTTTTTS--

Organism: Raoultella terrigena (NCBI:txid577)

Foldseek 3Di:
DVVVVVVPPDVVVVVVVVVVVVCVVVVVVVVVVVVVVDPVCVVVVVVLVVCVVPDPDDPVVSVVVSVVVVVVVVVPPCPPCPPPPPPPPPPPVVVVVVVD